Protein AF-X1QPE9-F1 (afdb_monomer)

Radius of gyration: 13.3 Å; Cα contacts (8 Å, |Δi|>4): 76; chains: 1; bounding box: 35×23×36 Å

Organism: NCBI:txid412755

Structure (mmCIF, N/CA/C/O backbone):
data_AF-X1QPE9-F1
#
_entry.id   AF-X1QPE9-F1
#
loop_
_atom_site.group_PDB
_atom_site.id
_atom_site.type_symbol
_atom_site.label_atom_id
_atom_site.label_alt_id
_atom_site.label_comp_id
_atom_site.label_asym_id
_atom_site.label_entity_id
_atom_site.label_seq_id
_atom_site.pdbx_PDB_ins_code
_atom_site.Cartn_x
_atom_site.Cartn_y
_atom_site.Cartn_z
_atom_site.occupancy
_atom_site.B_iso_or_equiv
_atom_site.auth_seq_id
_atom_site.auth_comp_id
_atom_site.auth_asym_id
_atom_site.auth_atom_id
_atom_site.pdbx_PDB_model_num
ATOM 1 N N . ILE A 1 1 ? -5.907 9.321 3.395 1.00 88.62 1 ILE A N 1
ATOM 2 C CA . ILE A 1 1 ? -6.663 8.792 2.230 1.00 88.62 1 ILE A CA 1
ATOM 3 C C . ILE A 1 1 ? -7.367 7.519 2.676 1.00 88.62 1 ILE A C 1
ATOM 5 O O . ILE A 1 1 ? -6.784 6.813 3.494 1.00 88.62 1 ILE A O 1
ATOM 9 N N . PHE A 1 2 ? -8.594 7.275 2.215 1.00 95.25 2 PHE A N 1
ATOM 10 C CA . PHE A 1 2 ? -9.337 6.055 2.536 1.00 95.25 2 PHE A CA 1
ATOM 11 C C . PHE A 1 2 ? -9.238 5.053 1.384 1.00 95.25 2 PHE A C 1
ATOM 13 O O . PHE A 1 2 ? -9.235 5.459 0.223 1.00 95.25 2 PHE A O 1
ATOM 20 N N . GLU A 1 3 ? -9.172 3.771 1.717 1.00 97.06 3 GLU A N 1
ATOM 21 C CA . GLU A 1 3 ? -9.223 2.629 0.796 1.00 97.06 3 GLU A CA 1
ATOM 22 C C . GLU A 1 3 ? -10.115 1.543 1.424 1.00 97.06 3 GLU A C 1
ATOM 24 O O . GLU A 1 3 ? -10.442 1.621 2.612 1.00 97.06 3 GLU A O 1
ATOM 29 N N . ASP A 1 4 ? -10.503 0.529 0.648 1.00 97.12 4 ASP A N 1
ATOM 30 C CA . ASP A 1 4 ? -11.166 -0.661 1.197 1.00 97.12 4 ASP A CA 1
ATOM 31 C C . ASP A 1 4 ? -10.268 -1.299 2.271 1.00 97.12 4 ASP A C 1
ATOM 33 O O . ASP A 1 4 ? -9.092 -1.576 2.023 1.00 97.12 4 ASP A O 1
ATOM 37 N N . ALA A 1 5 ? -10.803 -1.537 3.468 1.00 96.38 5 ALA A N 1
ATOM 38 C CA . ALA A 1 5 ? -10.021 -2.066 4.583 1.00 96.38 5 ALA A CA 1
ATOM 39 C C . ALA A 1 5 ? -9.407 -3.449 4.281 1.00 96.38 5 ALA A C 1
ATOM 41 O O . ALA A 1 5 ? -8.319 -3.768 4.770 1.00 96.38 5 ALA A O 1
ATOM 42 N N . GLN A 1 6 ? -10.042 -4.258 3.422 1.00 95.94 6 GLN A N 1
ATOM 43 C CA . GLN A 1 6 ? -9.511 -5.552 2.985 1.00 95.94 6 GLN A CA 1
ATOM 44 C C . GLN A 1 6 ? -8.173 -5.422 2.255 1.00 95.94 6 GLN A C 1
ATOM 46 O O . GLN A 1 6 ? -7.389 -6.375 2.255 1.00 95.94 6 GLN A O 1
ATOM 51 N N . LEU A 1 7 ? -7.891 -4.261 1.651 1.00 96.56 7 LEU A N 1
ATOM 52 C CA . LEU A 1 7 ? -6.614 -3.996 1.001 1.00 96.56 7 LEU A CA 1
ATOM 53 C C . LEU A 1 7 ? -5.452 -4.135 1.988 1.00 96.56 7 LEU A C 1
ATOM 55 O O . LEU A 1 7 ? -4.470 -4.809 1.683 1.00 96.56 7 LEU A O 1
ATOM 59 N N . PHE A 1 8 ? -5.575 -3.534 3.172 1.00 95.94 8 PHE A N 1
ATOM 60 C CA . PHE A 1 8 ? -4.526 -3.549 4.194 1.00 95.94 8 PHE A CA 1
ATOM 61 C C . PHE A 1 8 ? -4.504 -4.872 4.958 1.00 95.94 8 PHE A C 1
ATOM 63 O O . PHE A 1 8 ? -3.436 -5.427 5.190 1.00 95.94 8 PHE A O 1
ATOM 70 N N . MET A 1 9 ? -5.671 -5.459 5.243 1.00 94.12 9 MET A N 1
ATOM 71 C CA . MET A 1 9 ? -5.743 -6.774 5.894 1.00 94.12 9 MET A CA 1
ATOM 72 C C . MET A 1 9 ? -4.991 -7.854 5.103 1.00 94.12 9 MET A C 1
ATOM 74 O O . MET A 1 9 ? -4.294 -8.680 5.692 1.00 94.12 9 MET A O 1
ATOM 78 N N . LYS A 1 10 ? -5.103 -7.833 3.768 1.00 93.12 10 LYS A N 1
ATOM 79 C CA . LYS A 1 10 ? -4.413 -8.780 2.880 1.00 93.12 10 LYS A CA 1
ATOM 80 C C . LYS A 1 10 ? -2.989 -8.350 2.538 1.00 93.12 10 LYS A C 1
ATOM 82 O O . LYS A 1 10 ? -2.113 -9.203 2.472 1.00 93.12 10 LYS A O 1
ATOM 87 N N . GLY A 1 11 ? -2.774 -7.059 2.279 1.00 90.69 11 GLY A N 1
ATOM 88 C CA . GLY A 1 11 ? -1.487 -6.527 1.827 1.00 90.69 11 GLY A CA 1
ATOM 89 C C . GLY A 1 11 ? -0.432 -6.461 2.929 1.00 90.69 11 GLY A C 1
ATOM 90 O O . GLY A 1 11 ? 0.718 -6.806 2.681 1.00 90.69 11 GLY A O 1
ATOM 91 N N . THR A 1 12 ? -0.831 -6.053 4.134 1.00 92.19 12 THR A N 1
ATOM 92 C CA . THR A 1 12 ? 0.051 -5.918 5.305 1.00 92.19 12 THR A CA 1
ATOM 93 C C . THR A 1 12 ? 0.106 -7.217 6.114 1.00 92.19 12 THR A C 1
ATOM 95 O O . THR A 1 12 ? 1.145 -7.574 6.660 1.00 92.19 12 THR A O 1
ATOM 98 N N . GLY A 1 13 ? -1.002 -7.963 6.151 1.00 89.38 13 GLY A N 1
ATOM 99 C CA . GLY A 1 13 ? -1.120 -9.246 6.841 1.00 89.38 13 GLY A CA 1
ATOM 100 C C . GLY A 1 13 ? -1.946 -9.159 8.123 1.00 89.38 13 GLY A C 1
ATOM 101 O O . GLY A 1 13 ? -1.753 -8.288 8.972 1.00 89.38 13 GLY A O 1
ATOM 102 N N . THR A 1 14 ? -2.865 -10.111 8.289 1.00 87.81 14 THR A N 1
ATOM 103 C CA . THR A 1 14 ? -3.907 -10.095 9.330 1.00 87.81 14 THR A CA 1
ATOM 104 C C . THR A 1 14 ? -3.397 -10.270 10.760 1.00 87.81 14 THR A C 1
ATOM 106 O O . THR A 1 14 ? -4.131 -9.997 11.706 1.00 87.81 14 THR A O 1
ATOM 109 N N . SER A 1 15 ? -2.168 -10.756 10.938 1.00 88.88 15 SER A N 1
ATOM 110 C CA . SER A 1 15 ? -1.541 -10.967 12.248 1.00 88.88 15 SER A CA 1
ATOM 111 C C . SER A 1 15 ? -0.654 -9.805 12.697 1.00 88.88 15 SER A C 1
ATOM 113 O O . SER A 1 15 ? -0.013 -9.912 13.737 1.00 88.88 15 SER A O 1
ATOM 115 N N . THR A 1 16 ? -0.553 -8.736 11.905 1.00 92.62 16 THR A N 1
ATOM 116 C CA . THR A 1 16 ? 0.272 -7.572 12.252 1.00 92.62 16 THR A CA 1
ATOM 117 C C . THR A 1 16 ? -0.451 -6.671 13.247 1.00 92.62 16 THR A C 1
ATOM 119 O O . THR A 1 16 ? -1.676 -6.546 13.190 1.00 92.62 16 THR A O 1
ATOM 122 N N . ASP A 1 17 ? 0.296 -5.996 14.123 1.00 90.56 17 ASP A N 1
ATOM 123 C CA . ASP A 1 17 ? -0.284 -5.009 15.043 1.00 90.56 17 ASP A CA 1
ATOM 124 C C . ASP A 1 17 ? -0.996 -3.874 14.287 1.00 90.56 17 ASP A C 1
ATOM 126 O O . ASP A 1 17 ? -2.081 -3.462 14.702 1.00 90.56 17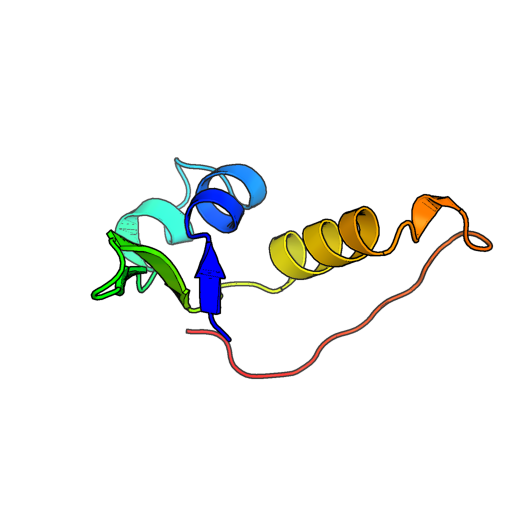 ASP A O 1
ATOM 130 N N . ILE A 1 18 ? -0.473 -3.481 13.114 1.00 88.31 18 ILE A N 1
ATOM 131 C CA . ILE A 1 18 ? -1.111 -2.512 12.209 1.00 88.31 18 ILE A CA 1
ATOM 132 C C . ILE A 1 18 ? -2.563 -2.916 11.924 1.00 88.31 18 ILE A C 1
ATOM 134 O O . ILE A 1 18 ? -3.494 -2.141 12.137 1.00 88.31 18 ILE A O 1
ATOM 138 N N . VAL A 1 19 ? -2.774 -4.153 11.462 1.00 88.12 19 VAL A N 1
ATOM 139 C CA . VAL A 1 19 ? -4.111 -4.642 11.096 1.00 88.12 19 VAL A CA 1
ATOM 140 C C . VAL A 1 19 ? -4.966 -4.946 12.327 1.00 88.12 19 VAL A C 1
ATOM 142 O O . VAL A 1 19 ? -6.180 -4.757 12.284 1.00 88.12 19 VAL A O 1
ATOM 145 N N . GLN A 1 20 ? -4.363 -5.424 13.415 1.00 87.69 20 GLN A N 1
ATOM 146 C CA . GLN A 1 20 ? -5.106 -5.862 14.596 1.00 87.69 20 GLN A CA 1
ATOM 147 C C . GLN A 1 20 ? -5.555 -4.719 15.508 1.00 87.69 20 GLN A C 1
ATOM 149 O O . GLN A 1 20 ? -6.586 -4.855 16.167 1.00 87.69 20 GLN A O 1
ATOM 154 N N . LYS A 1 21 ? -4.775 -3.637 15.608 1.00 91.12 21 LYS A N 1
ATOM 155 C CA . LYS A 1 21 ? -4.936 -2.636 16.676 1.00 91.12 21 LYS A CA 1
ATOM 156 C C . LYS A 1 21 ? -4.860 -1.187 16.202 1.00 91.12 21 LYS A C 1
ATOM 158 O O . LYS A 1 21 ? -5.424 -0.327 16.869 1.00 91.12 21 LYS A O 1
ATOM 163 N N . GLU A 1 22 ? -4.183 -0.908 15.091 1.00 91.81 22 GLU A N 1
ATOM 164 C CA . GLU A 1 22 ? -3.842 0.472 14.699 1.00 91.81 22 GLU A CA 1
ATOM 165 C C . GLU A 1 22 ? -4.672 0.980 13.510 1.00 91.81 22 GLU A C 1
ATOM 167 O O . GLU A 1 22 ? -4.770 2.183 13.269 1.00 91.81 22 GLU A O 1
ATOM 172 N N . MET A 1 23 ? -5.318 0.083 12.761 1.00 93.50 23 MET A N 1
ATOM 173 C CA . MET A 1 23 ? -6.111 0.464 11.600 1.00 93.50 23 MET A CA 1
ATOM 174 C C . MET A 1 23 ? -7.388 1.215 12.004 1.00 93.50 23 MET A C 1
ATOM 176 O O . MET A 1 23 ? -8.320 0.657 12.583 1.00 93.50 23 MET A O 1
ATOM 180 N N . TYR A 1 24 ? -7.478 2.479 11.595 1.00 95.12 24 TYR A N 1
ATOM 181 C CA . TYR A 1 24 ? -8.700 3.271 11.724 1.00 95.12 24 TYR A CA 1
ATOM 182 C C . TYR A 1 24 ? -9.686 2.916 10.603 1.00 95.12 24 TYR A C 1
ATOM 184 O O . TYR A 1 24 ? -9.638 3.501 9.517 1.00 95.12 24 TYR A O 1
ATOM 192 N N . ALA A 1 25 ? -10.578 1.959 10.872 1.00 95.00 25 ALA 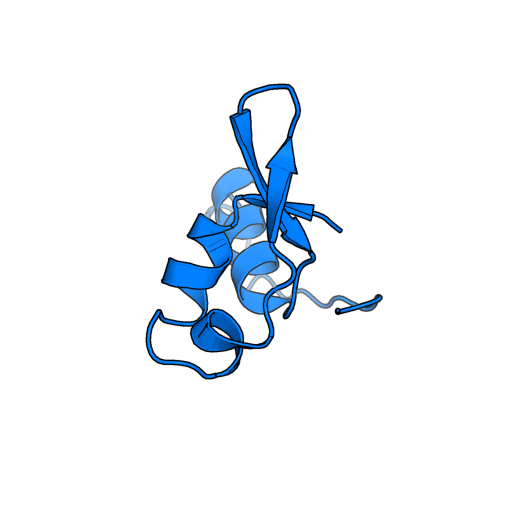A N 1
ATOM 193 C CA . ALA A 1 25 ? -11.587 1.473 9.932 1.00 95.00 25 ALA A CA 1
ATOM 194 C C . ALA A 1 25 ? -13.028 1.718 10.406 1.00 95.00 25 ALA A C 1
ATOM 196 O O . ALA A 1 25 ? -13.315 1.733 11.602 1.00 95.00 2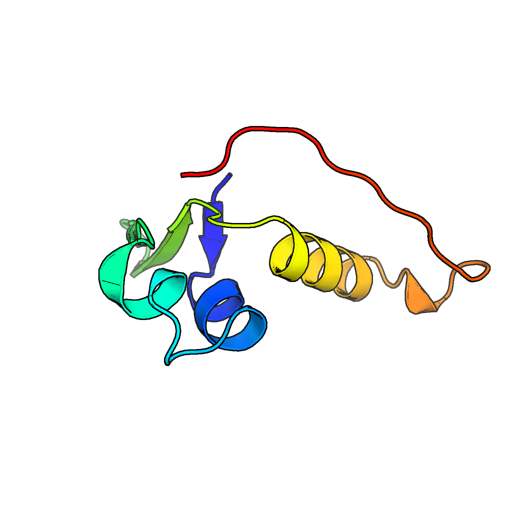5 ALA A O 1
ATOM 197 N N . PHE A 1 26 ? -13.947 1.923 9.462 1.00 95.88 26 PHE A N 1
ATOM 198 C CA . PHE A 1 26 ? -15.362 2.183 9.736 1.00 95.88 26 PHE A CA 1
ATOM 199 C C . PHE A 1 26 ? -16.251 1.766 8.563 1.00 95.88 26 PHE A C 1
ATOM 201 O O . PHE A 1 26 ? -15.814 1.669 7.415 1.00 95.88 26 PHE A O 1
ATOM 208 N N . HIS A 1 27 ? -17.535 1.563 8.860 1.00 97.50 27 HIS A N 1
ATOM 209 C CA . HIS A 1 27 ? -18.552 1.393 7.831 1.00 97.50 27 HIS A CA 1
ATOM 210 C C . HIS A 1 27 ? -19.101 2.745 7.372 1.00 97.50 27 HIS A C 1
ATOM 212 O O . HIS A 1 27 ? -19.482 3.586 8.191 1.00 97.50 27 HIS A O 1
ATOM 218 N N . THR A 1 28 ? -19.181 2.954 6.059 1.00 95.94 28 THR A N 1
ATOM 219 C CA . THR A 1 28 ? -19.896 4.103 5.488 1.00 95.94 28 THR A CA 1
ATOM 220 C C . THR A 1 28 ? -21.407 3.914 5.648 1.00 95.94 28 THR A C 1
ATOM 222 O O . THR A 1 28 ? -21.901 2.810 5.892 1.00 95.94 28 THR A O 1
ATOM 225 N N . LYS A 1 29 ? -22.191 4.979 5.425 1.00 95.50 29 LYS A N 1
ATOM 226 C CA . LYS A 1 29 ? -23.661 4.859 5.333 1.00 95.50 29 LYS A CA 1
ATOM 227 C C . LYS A 1 29 ? -24.105 3.899 4.214 1.00 95.50 29 LYS A C 1
ATOM 229 O O . LYS A 1 29 ? -25.187 3.330 4.307 1.00 95.50 29 LYS A O 1
ATOM 234 N N . GLY A 1 30 ? -23.268 3.712 3.189 1.00 94.88 30 GLY A N 1
ATOM 235 C CA . GLY A 1 30 ? -23.467 2.773 2.081 1.00 94.88 30 GLY A CA 1
ATOM 236 C C . GLY A 1 30 ? -23.072 1.326 2.391 1.00 94.88 30 GLY A C 1
ATOM 237 O O . GLY A 1 30 ? -23.222 0.474 1.525 1.00 94.88 30 GLY A O 1
ATOM 238 N N . ARG A 1 31 ? -22.631 1.035 3.626 1.00 93.56 31 ARG A N 1
ATOM 239 C CA . ARG A 1 31 ? -22.122 -0.265 4.107 1.00 93.56 31 ARG A CA 1
ATOM 240 C C . ARG A 1 31 ? -20.733 -0.663 3.600 1.00 93.56 31 ARG A C 1
ATOM 242 O O . ARG A 1 31 ? -20.266 -1.738 3.971 1.00 93.56 31 ARG A O 1
ATOM 249 N N . ASP A 1 32 ? -20.044 0.195 2.852 1.00 96.44 32 ASP A N 1
ATOM 250 C CA . ASP A 1 32 ? -18.638 -0.038 2.501 1.00 96.44 32 ASP A CA 1
ATOM 251 C C . ASP A 1 32 ? -17.785 -0.080 3.767 1.00 96.44 32 ASP A C 1
ATOM 253 O O . ASP A 1 32 ? -18.041 0.676 4.706 1.00 96.44 32 ASP A O 1
ATOM 257 N N . TYR A 1 33 ? -16.766 -0.937 3.791 1.00 96.94 33 TYR A N 1
ATOM 258 C CA . TYR A 1 33 ? -15.825 -1.022 4.902 1.00 96.94 33 TYR A CA 1
ATOM 259 C C . TYR A 1 33 ? -14.500 -0.373 4.506 1.00 96.94 33 TYR A C 1
ATOM 261 O O . TYR A 1 33 ? -13.710 -0.940 3.750 1.00 96.94 33 TYR A O 1
ATOM 269 N N . LEU A 1 34 ? -14.284 0.849 4.988 1.00 97.25 34 LEU A N 1
ATOM 270 C CA . LEU A 1 34 ? -13.139 1.673 4.615 1.00 97.25 34 LEU A CA 1
ATOM 271 C C . LEU A 1 34 ? -12.167 1.811 5.778 1.00 97.25 34 LEU A C 1
ATOM 273 O O . LEU A 1 34 ? -12.580 1.853 6.935 1.00 97.25 34 LEU A O 1
ATOM 277 N N . ALA A 1 35 ? -10.886 1.956 5.458 1.00 96.50 35 ALA A N 1
ATOM 278 C CA . ALA A 1 35 ? -9.840 2.290 6.413 1.00 96.50 35 ALA A CA 1
ATOM 279 C C . ALA A 1 35 ? -9.063 3.527 5.962 1.00 96.50 35 ALA A C 1
ATOM 281 O O . ALA A 1 35 ? -8.789 3.701 4.770 1.00 96.50 35 ALA A O 1
ATOM 282 N N . LEU A 1 36 ? -8.673 4.380 6.916 1.00 96.75 36 LEU A N 1
ATOM 283 C CA . LEU A 1 36 ? -7.558 5.296 6.682 1.00 96.75 36 LEU A CA 1
ATOM 284 C C . LEU A 1 36 ? -6.300 4.468 6.432 1.00 96.75 36 LEU A C 1
ATOM 286 O O . LEU A 1 36 ? -6.053 3.484 7.124 1.00 96.75 36 LEU A O 1
ATOM 290 N N . ARG A 1 37 ? -5.537 4.874 5.418 1.00 95.50 37 ARG A N 1
ATOM 291 C CA . ARG A 1 37 ? -4.320 4.192 4.978 1.00 95.50 37 ARG A CA 1
ATOM 292 C C . ARG A 1 37 ? -3.203 4.240 6.041 1.00 95.50 37 ARG A C 1
ATOM 294 O O . ARG A 1 37 ? -2.622 5.323 6.176 1.00 95.50 37 ARG A O 1
ATOM 301 N N . PRO A 1 38 ? -2.812 3.091 6.635 1.00 95.38 38 PRO A N 1
ATOM 302 C CA . PRO A 1 38 ? -1.758 3.022 7.654 1.00 95.38 38 PRO A CA 1
ATOM 303 C C . PRO A 1 38 ? -0.349 2.957 7.056 1.00 95.38 38 PRO A C 1
ATOM 305 O O . PRO A 1 38 ? 0.626 3.330 7.694 1.00 95.38 38 PRO A O 1
ATOM 308 N N . GLU A 1 39 ? -0.219 2.528 5.799 1.00 95.56 39 GLU A N 1
ATOM 309 C CA . GLU A 1 39 ? 1.054 2.498 5.080 1.00 95.56 39 GLU A CA 1
ATOM 310 C C . GLU A 1 39 ? 0.861 2.625 3.561 1.00 95.56 39 GLU A C 1
ATOM 312 O O . GLU A 1 39 ? -0.236 2.456 3.026 1.00 95.56 39 GLU A O 1
ATOM 317 N N . PHE A 1 40 ? 1.933 2.927 2.829 1.00 96.31 40 PHE A N 1
ATOM 318 C CA . PHE A 1 40 ? 1.841 3.229 1.399 1.00 96.31 40 PHE A CA 1
ATOM 319 C C . PHE A 1 40 ? 1.805 1.995 0.493 1.00 96.31 40 PHE A C 1
ATOM 321 O O . PHE A 1 40 ? 1.168 2.044 -0.563 1.00 96.31 40 PHE A O 1
ATOM 328 N 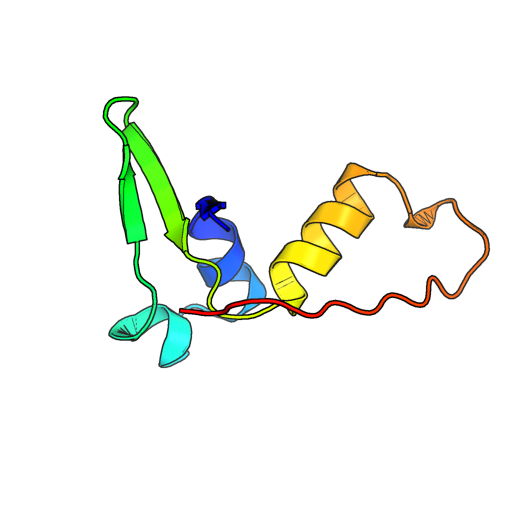N . THR A 1 41 ? 2.486 0.910 0.870 1.00 96.19 41 THR A N 1
ATOM 329 C CA . THR A 1 41 ? 2.794 -0.205 -0.038 1.00 96.19 41 THR A CA 1
ATOM 330 C C . THR A 1 41 ? 1.543 -0.855 -0.638 1.00 96.19 41 THR A C 1
ATOM 332 O O . THR A 1 41 ? 1.473 -0.943 -1.868 1.00 96.19 41 THR A O 1
ATOM 335 N N . PRO A 1 42 ? 0.506 -1.226 0.145 1.00 96.81 42 PRO A N 1
ATOM 336 C CA . PRO A 1 42 ? -0.696 -1.852 -0.407 1.00 96.81 42 PRO A CA 1
ATOM 337 C C . PRO A 1 42 ? -1.435 -0.945 -1.397 1.00 96.81 42 PRO A C 1
ATOM 339 O O . PRO A 1 42 ? -1.851 -1.405 -2.460 1.00 96.81 42 PRO A O 1
ATOM 342 N N . SER A 1 43 ? -1.535 0.359 -1.111 1.00 97.19 43 SER A N 1
ATOM 343 C CA . SER A 1 43 ? -2.145 1.333 -2.027 1.00 97.19 43 SER A CA 1
ATOM 344 C C . SER A 1 43 ? -1.347 1.492 -3.324 1.00 97.19 43 SER A C 1
ATOM 346 O O . SER A 1 43 ? -1.941 1.556 -4.400 1.00 97.19 43 SER A O 1
ATOM 348 N N . ILE A 1 44 ? -0.011 1.521 -3.248 1.00 97.50 44 ILE A N 1
ATOM 349 C CA . ILE A 1 44 ? 0.857 1.606 -4.433 1.00 97.50 44 ILE A CA 1
ATOM 350 C C . ILE A 1 44 ? 0.689 0.358 -5.305 1.00 97.50 44 ILE A C 1
ATOM 352 O O . ILE A 1 44 ? 0.488 0.483 -6.512 1.00 97.50 44 ILE A O 1
ATOM 356 N N . VAL A 1 45 ? 0.707 -0.838 -4.712 1.00 97.50 45 VAL A N 1
ATOM 357 C CA . VAL A 1 45 ? 0.519 -2.099 -5.449 1.00 97.50 45 VAL A CA 1
ATOM 358 C C . VAL A 1 45 ? -0.884 -2.177 -6.063 1.00 97.50 45 VAL A C 1
ATOM 360 O O . VAL A 1 45 ? -1.026 -2.551 -7.228 1.00 97.50 45 VAL A O 1
ATOM 363 N N . ARG A 1 46 ? -1.926 -1.756 -5.333 1.00 97.81 46 ARG A N 1
ATOM 364 C CA . ARG A 1 46 ? -3.298 -1.676 -5.857 1.00 97.81 46 ARG A CA 1
ATOM 365 C C . ARG A 1 46 ? -3.378 -0.769 -7.085 1.00 97.81 46 ARG A C 1
ATOM 367 O O . ARG A 1 46 ? -3.957 -1.171 -8.092 1.00 97.81 46 ARG A O 1
ATOM 374 N N . ALA A 1 47 ? -2.783 0.423 -7.019 1.00 97.94 47 ALA A N 1
ATOM 375 C CA . ALA A 1 47 ? -2.742 1.368 -8.134 1.00 97.94 47 ALA A CA 1
ATOM 376 C C . ALA A 1 47 ? -1.920 0.828 -9.317 1.00 97.94 47 ALA A C 1
ATOM 378 O O . ALA A 1 47 ? -2.350 0.941 -10.465 1.00 97.94 47 ALA A O 1
ATOM 379 N N . TYR A 1 48 ? -0.782 0.181 -9.045 1.00 98.38 48 TYR A N 1
ATOM 380 C CA . TYR A 1 48 ? 0.048 -0.477 -10.057 1.00 98.38 48 TYR A CA 1
ATOM 381 C C . TYR A 1 48 ? -0.762 -1.486 -10.880 1.00 98.38 48 TYR A C 1
ATOM 383 O O . TYR A 1 48 ? -0.703 -1.488 -12.112 1.00 98.38 48 TYR A O 1
ATOM 391 N N . ILE A 1 49 ? -1.566 -2.310 -10.203 1.00 97.94 49 ILE A N 1
ATOM 392 C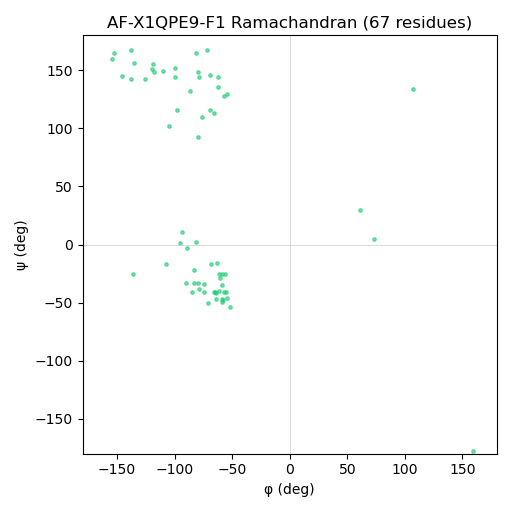 CA . ILE A 1 49 ? -2.443 -3.290 -10.848 1.00 97.94 49 ILE A CA 1
ATOM 393 C C . ILE A 1 49 ? -3.607 -2.593 -11.563 1.00 97.94 49 ILE A C 1
ATOM 395 O O . ILE A 1 49 ? -3.830 -2.866 -12.743 1.00 97.94 49 ILE A O 1
ATOM 399 N N . GLN A 1 50 ? -4.319 -1.682 -10.886 1.00 98.25 50 GLN A N 1
ATOM 400 C CA . GLN A 1 50 ? -5.497 -0.993 -11.433 1.00 98.25 50 GLN A CA 1
ATOM 401 C C . GLN A 1 50 ? -5.185 -0.275 -12.750 1.00 98.25 50 GLN A C 1
ATOM 403 O O .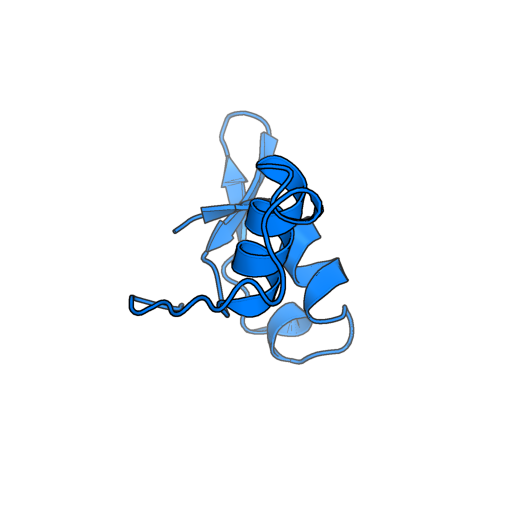 GLN A 1 50 ? -5.987 -0.317 -13.679 1.00 98.25 50 GLN A O 1
ATOM 408 N N . HIS A 1 51 ? -4.024 0.373 -12.838 1.00 98.38 51 HIS A N 1
ATOM 409 C CA . HIS A 1 51 ? -3.631 1.153 -14.010 1.00 98.38 51 HIS A CA 1
ATOM 410 C C . HIS A 1 51 ? -2.793 0.361 -15.019 1.00 98.38 51 HIS A C 1
ATOM 412 O O . HIS A 1 51 ? -2.238 0.942 -15.949 1.00 98.38 51 HIS A O 1
ATOM 418 N N . GLY A 1 52 ? -2.688 -0.963 -14.856 1.00 98.38 52 GLY A N 1
ATOM 419 C CA . GLY A 1 52 ? -1.977 -1.819 -15.802 1.00 98.38 52 GLY A CA 1
ATOM 420 C C . GLY A 1 52 ? -0.496 -1.468 -15.946 1.00 98.38 52 GLY A C 1
ATOM 421 O O . GLY A 1 52 ? 0.081 -1.705 -17.006 1.00 98.38 52 GLY A O 1
ATOM 422 N N . MET A 1 53 ? 0.135 -0.933 -14.894 1.00 98.56 53 MET A N 1
ATOM 423 C CA . MET A 1 53 ? 1.529 -0.466 -14.925 1.00 98.56 53 MET A CA 1
ATOM 424 C C . MET A 1 53 ? 2.533 -1.596 -15.200 1.00 98.56 53 MET A C 1
ATOM 426 O O . MET A 1 53 ? 3.661 -1.344 -15.617 1.00 98.56 53 MET A O 1
ATOM 430 N N . LYS A 1 54 ? 2.110 -2.858 -15.059 1.00 98.00 54 LYS A N 1
ATOM 431 C CA . LYS A 1 54 ? 2.853 -4.033 -15.543 1.00 98.00 54 LYS A CA 1
ATOM 432 C C . LYS A 1 54 ? 3.178 -3.993 -17.041 1.00 98.00 54 LYS A C 1
ATOM 434 O O . LYS A 1 54 ? 4.139 -4.621 -17.463 1.00 98.00 54 LYS A O 1
ATOM 439 N N . ASN A 1 55 ? 2.390 -3.264 -17.834 1.00 98.44 55 ASN A N 1
ATOM 440 C CA . ASN A 1 55 ? 2.582 -3.126 -19.278 1.00 98.44 55 ASN A CA 1
ATOM 441 C C . ASN A 1 55 ? 3.505 -1.949 -19.647 1.00 98.44 55 ASN A C 1
ATOM 443 O O . ASN A 1 55 ? 3.759 -1.719 -20.825 1.00 98.44 55 ASN A O 1
ATOM 447 N N . TRP A 1 56 ? 3.969 -1.163 -18.671 1.00 98.31 56 TRP A N 1
ATOM 448 C CA . TRP A 1 56 ? 4.888 -0.048 -18.908 1.00 98.31 56 TRP A CA 1
ATOM 449 C C . TRP A 1 56 ? 6.336 -0.546 -19.030 1.00 98.31 56 TRP A C 1
ATOM 451 O O . TRP A 1 56 ? 6.631 -1.668 -18.605 1.00 98.31 56 TRP A O 1
ATOM 461 N N . PRO A 1 57 ? 7.267 0.274 -19.554 1.00 98.50 57 PRO A N 1
ATOM 462 C CA . PRO A 1 57 ? 8.694 -0.012 -19.455 1.00 98.50 57 PRO A CA 1
ATOM 463 C C . PRO A 1 57 ? 9.117 -0.232 -17.997 1.00 98.50 57 PRO A C 1
ATOM 465 O O . PRO A 1 57 ? 8.794 0.567 -17.117 1.00 98.50 57 PRO A O 1
ATOM 468 N N . GLN A 1 58 ? 9.823 -1.332 -17.743 1.00 98.31 58 GLN A N 1
ATOM 469 C CA . GLN A 1 58 ? 10.210 -1.752 -16.396 1.00 98.31 58 GLN A CA 1
ATOM 470 C C . GLN A 1 58 ? 11.669 -1.373 -16.079 1.00 98.31 58 GLN A C 1
ATOM 472 O O . GLN A 1 58 ? 12.502 -1.341 -16.987 1.00 98.31 58 GLN A O 1
ATOM 477 N N . PRO A 1 59 ? 12.010 -1.143 -14.796 1.00 97.69 59 PRO A N 1
ATOM 478 C CA . PRO A 1 59 ? 11.113 -1.153 -13.638 1.00 97.69 59 PRO A CA 1
ATOM 479 C C . PRO A 1 59 ? 10.303 0.145 -13.510 1.00 97.69 59 PRO A C 1
ATOM 481 O O . PRO A 1 59 ? 10.827 1.239 -13.723 1.00 97.69 59 PRO A O 1
ATOM 484 N N . VAL A 1 60 ? 9.051 0.034 -13.059 1.00 98.38 60 VAL A N 1
ATOM 485 C CA . VAL A 1 60 ? 8.275 1.208 -12.632 1.00 98.38 60 VAL A CA 1
ATOM 486 C C . VAL A 1 60 ? 8.774 1.655 -11.256 1.00 98.38 60 VAL A C 1
ATOM 488 O O . VAL A 1 60 ? 8.566 0.969 -10.256 1.00 98.38 60 VAL A O 1
ATOM 491 N N . LYS A 1 61 ? 9.448 2.808 -11.198 1.00 97.88 61 LYS A N 1
ATOM 492 C CA . LYS A 1 61 ? 9.954 3.404 -9.952 1.00 97.88 61 LYS A CA 1
ATOM 493 C C . LYS A 1 61 ? 8.980 4.471 -9.460 1.00 97.88 61 L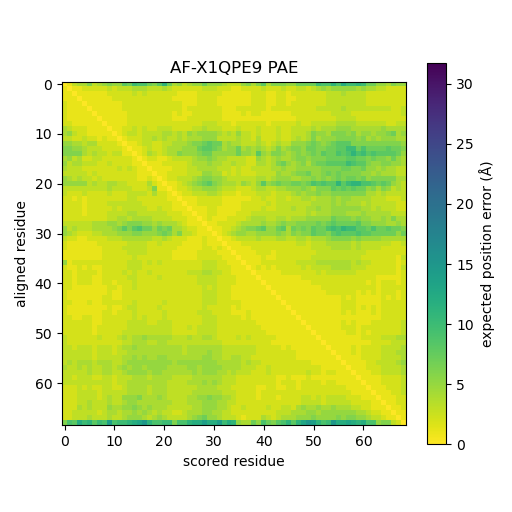YS A C 1
ATOM 495 O O . LYS A 1 61 ? 8.779 5.476 -10.137 1.00 97.88 61 LYS A O 1
ATOM 500 N N . LEU A 1 62 ? 8.384 4.250 -8.291 1.00 97.50 62 LEU A N 1
ATOM 501 C CA . LEU A 1 62 ? 7.386 5.135 -7.686 1.00 97.50 62 LEU A CA 1
ATOM 502 C C . LEU A 1 62 ? 7.879 5.645 -6.330 1.00 97.50 62 LEU A C 1
ATOM 504 O O . LEU A 1 62 ? 8.621 4.955 -5.635 1.00 97.50 62 LEU A O 1
ATOM 508 N N . PHE A 1 63 ? 7.428 6.836 -5.945 1.00 97.31 63 PHE A N 1
ATOM 509 C CA . PHE A 1 63 ? 7.586 7.378 -4.598 1.00 97.31 63 PHE A CA 1
ATOM 510 C C . PHE A 1 63 ? 6.263 8.004 -4.148 1.00 97.31 63 PHE A C 1
ATOM 512 O O . PHE A 1 63 ? 5.428 8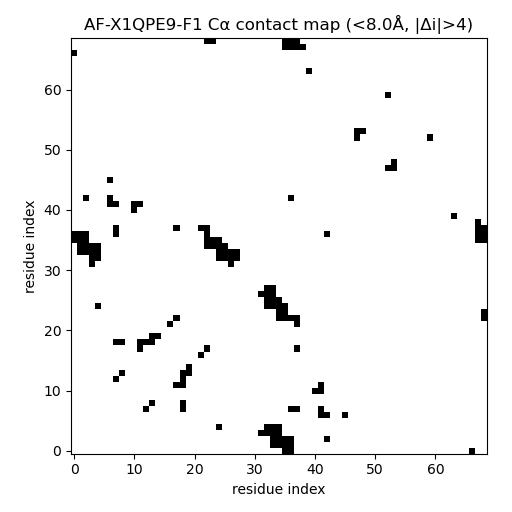.374 -4.974 1.00 97.31 63 PHE A O 1
ATOM 519 N N . SER A 1 64 ? 6.057 8.108 -2.838 1.00 95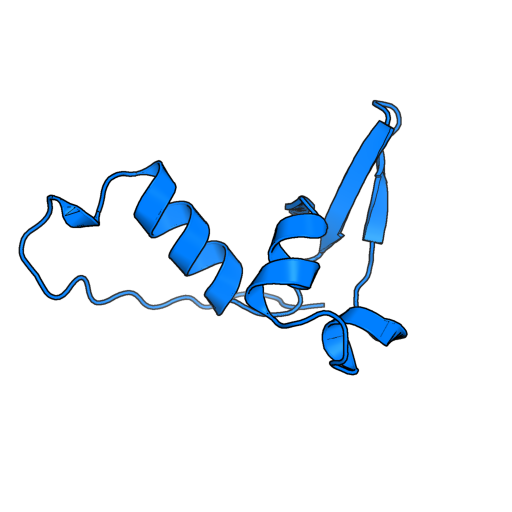.50 64 SER A N 1
ATOM 520 C CA . SER A 1 64 ? 4.878 8.744 -2.255 1.00 95.50 64 SER A CA 1
ATOM 521 C C . SER A 1 64 ? 5.266 9.453 -0.966 1.00 95.50 64 SER A C 1
ATOM 523 O O . SER A 1 64 ? 6.108 8.968 -0.215 1.00 95.50 64 SER A O 1
ATOM 525 N N . VAL A 1 65 ? 4.620 10.586 -0.706 1.00 96.88 65 VAL A N 1
ATOM 526 C CA . VAL A 1 65 ? 4.713 11.347 0.542 1.00 96.88 65 VAL A CA 1
ATOM 527 C C . VAL A 1 65 ? 3.304 11.793 0.906 1.00 96.88 65 VAL A C 1
ATOM 529 O O . VAL A 1 65 ? 2.497 12.114 0.034 1.00 96.88 65 VAL A O 1
ATOM 532 N N . GLY A 1 66 ? 2.983 11.788 2.192 1.00 94.94 66 GLY A N 1
ATOM 533 C CA . GLY A 1 66 ? 1.697 12.260 2.680 1.00 94.94 66 GLY A CA 1
ATOM 534 C C . GLY A 1 66 ? 1.372 11.707 4.060 1.00 94.94 66 GLY A C 1
ATOM 535 O O . GLY A 1 66 ? 2.180 10.978 4.633 1.00 94.94 66 GLY A O 1
ATOM 536 N N . PRO A 1 67 ? 0.187 12.034 4.589 1.00 94.25 67 PRO A N 1
ATOM 537 C CA . PRO A 1 67 ? -0.227 11.550 5.892 1.00 94.25 67 PRO A CA 1
ATOM 538 C C . PRO A 1 67 ? -0.512 10.043 5.870 1.00 94.25 67 PRO A C 1
ATOM 540 O O . PRO A 1 67 ? -1.028 9.494 4.880 1.00 94.25 67 PRO A O 1
ATOM 543 N N . LEU A 1 68 ? -0.196 9.431 7.007 1.00 92.88 68 LEU A N 1
ATOM 544 C CA . LEU A 1 68 ? -0.620 8.114 7.469 1.00 92.88 68 LEU A CA 1
ATOM 545 C C . LEU A 1 68 ? -1.403 8.322 8.774 1.00 92.88 68 LEU A C 1
ATOM 547 O O . LEU A 1 68 ? -1.258 9.373 9.407 1.00 92.88 68 LEU A O 1
ATOM 551 N N . ASN A 1 69 ? -2.282 7.386 9.107 1.00 81.69 69 ASN A N 1
ATOM 552 C CA . ASN A 1 69 ? -2.966 7.340 10.401 1.00 81.69 69 ASN A CA 1
ATOM 553 C C . ASN A 1 69 ? -2.172 6.545 11.433 1.00 81.69 69 ASN A C 1
ATOM 555 O O . ASN A 1 69 ? -1.326 5.728 11.014 1.00 81.69 69 ASN A O 1
#

Nearest PDB structures (foldseek):
  1adj-assembly1_A  TM=9.909E-01  e=4.068E-06  Thermus thermophilus
  2el9-assembly2_D  TM=9.867E-01  e=9.243E-05  Escherichia coli
  1htt-assembly2_D  TM=9.893E-01  e=9.893E-05  Escherichia coli
  1kmm-assembly2_D  TM=9.903E-01  e=2.088E-04  Escherichia coli
  1htt-assembly2_C  TM=9.888E-01  e=2.088E-04  Escherichia coli

Secondary structure (DSSP, 8-state):
-EEEHHHHHHHT-TTSHIIIII--EEE-TT--EEEE-S-SHHHHHHHHHHTTGGGSSSP----------

Mean predicted aligned error: 2.92 Å

pLDDT: mean 95.07, std 3.44, range [81.69, 98.56]

InterPro domains:
  IPR004516 Histidine-tRNA ligase/ATP phosphoribosyltransferase regulatory subunit [PTHR43707] (1-67)
  IPR045864 Class II Aminoacyl-tRNA synthetase/Biotinyl protein ligase (BPL) and lipoyl protein ligase (LPL) [G3DSA:3.30.930.10] (1-68)
  IPR045864 Class II Aminoacyl-tRNA synthetase/Biotinyl protein ligase (BPL) and lipoyl protein ligase (LPL) [SSF55681] (1-67)

Solvent-accessible surface area (backbone atoms only — not comparable to full-atom values): 4331 Å² total; per-residue (Å²): 101,75,45,58,37,66,50,48,36,66,61,74,30,66,89,36,62,57,55,70,76,60,56,57,62,49,70,47,98,86,66,48,54,34,15,47,38,66,62,63,65,47,59,52,54,50,50,38,59,75,69,49,51,84,77,47,81,79,81,82,84,83,85,86,84,80,82,60,100

Foldseek 3Di:
DKDQLVLCCVVVHVPDCCNVPVWAWDADPVRGIITFAQDCVSVVVVVCVVVVVVPPPPDDDDDDDDDHD

Sequence (69 aa):
IFEDAQLFMKGTGTSTDIVQKEMYAFHTKGRDYLALRPEFTPSIVRAYIQHGMKNWPQPVKLFSVGPLN